Protein AF-K0UY89-F1 (afdb_monomer)

pLDDT: mean 96.11, std 1.7, range [89.25, 98.44]

Organism: NCBI:txid1214102

Secondary structure (DSSP, 8-state):
-EEEEEEEETTEEEEEEEEEBS---TTT--TT--EEEEEEEEEE-TTSPEEEEEEEEE-

Radius of gyration: 13.77 Å; Cα contacts (8 Å, |Δi|>4): 97; chains: 1; bounding box: 30×28×35 Å

Foldseek 3Di:
DWDWDFDADPVGTDDIDTFAEPDDPPVPDDPPFDKDKDKDFDDADPVRDTDIDIHIYGD

Solvent-accessible surface area (backbone atoms only — not comparable to full-atom values): 3800 Å² total; per-residue (Å²): 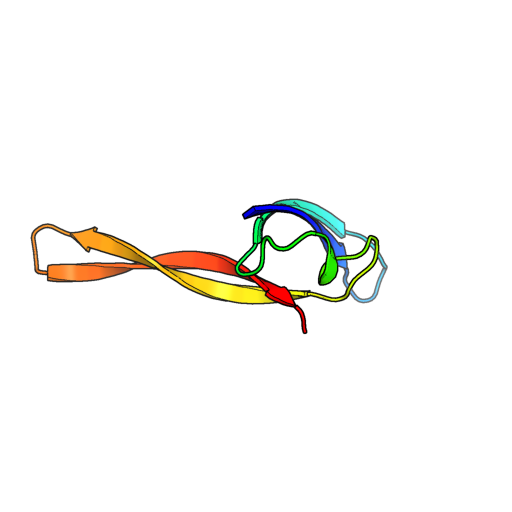69,76,47,80,45,76,44,65,60,100,89,40,85,74,52,75,43,84,42,40,28,76,62,67,58,68,90,81,56,61,90,92,59,66,61,38,85,44,80,42,87,69,50,65,54,99,87,68,50,80,39,66,40,75,32,32,33,79,106

Mean predicted aligned error: 2.81 Å

Nearest PDB structures (foldseek):
  5m3k-assembly1_E  TM=7.210E-01  e=2.033E-01  Pseudomonas protegens Pf-5
  7pyt-assembly1_A  TM=6.003E-01  e=1.159E-01  Geobacter metallireducens GS-15
  8r86-assembly2_B  TM=4.589E-01  e=2.630E+00  Niallia circulans subsp. circulans

Sequence (59 aa):
GVGLVELTDDTGPVIRVEGRLTENDPAKLRFGMDVELTMIPFTTDEEGNEIVTFAFQPA

Structure (mmCIF, N/CA/C/O backbone):
data_AF-K0UY89-F1
#
_entry.id   AF-K0UY89-F1
#
loop_
_atom_site.group_PDB
_atom_site.id
_atom_site.type_symbol
_atom_site.label_atom_id
_atom_site.label_alt_id
_atom_site.label_comp_id
_atom_site.label_asym_id
_atom_site.label_entity_id
_atom_site.label_seq_id
_atom_site.pdbx_PDB_ins_code
_atom_site.Cartn_x
_atom_site.Cartn_y
_atom_site.Cartn_z
_atom_site.occupancy
_atom_site.B_iso_or_equiv
_atom_site.auth_seq_id
_atom_site.auth_comp_id
_atom_site.auth_asym_id
_atom_site.auth_atom_id
_atom_site.pdbx_PDB_model_num
ATOM 1 N N . GLY A 1 1 ? 0.226 -7.018 3.287 1.00 89.25 1 GLY A N 1
ATOM 2 C CA . GLY A 1 1 ? 1.611 -7.444 3.593 1.00 89.25 1 GLY A CA 1
ATOM 3 C C . GLY A 1 1 ? 2.493 -6.227 3.810 1.00 89.25 1 GLY A C 1
ATOM 4 O O . GLY A 1 1 ? 1.948 -5.139 3.965 1.00 89.25 1 GLY A O 1
ATOM 5 N N . VAL A 1 2 ? 3.816 -6.395 3.809 1.00 94.38 2 VAL A N 1
ATOM 6 C CA . VAL A 1 2 ? 4.801 -5.295 3.757 1.00 94.38 2 VAL A CA 1
ATOM 7 C C . VAL A 1 2 ? 5.684 -5.511 2.528 1.00 94.38 2 VAL A C 1
ATOM 9 O O . VAL A 1 2 ? 5.971 -6.660 2.188 1.00 94.38 2 VAL A O 1
ATOM 12 N N . GLY A 1 3 ? 6.083 -4.433 1.857 1.00 94.06 3 GLY A N 1
ATOM 13 C CA . GLY A 1 3 ? 6.980 -4.471 0.705 1.00 94.06 3 GLY A CA 1
ATOM 14 C C . GLY A 1 3 ? 7.866 -3.231 0.622 1.00 94.06 3 GLY A C 1
ATOM 15 O O . GLY A 1 3 ? 7.551 -2.196 1.205 1.00 94.06 3 GLY A O 1
ATOM 16 N N . LEU A 1 4 ? 8.971 -3.345 -0.117 1.00 96.38 4 LEU A N 1
ATOM 17 C CA . LEU A 1 4 ? 9.825 -2.215 -0.473 1.00 96.38 4 LEU A CA 1
ATOM 18 C C . LEU A 1 4 ? 9.397 -1.698 -1.850 1.00 96.38 4 LEU A C 1
ATOM 20 O O . LEU A 1 4 ? 9.553 -2.408 -2.843 1.00 96.38 4 LEU A O 1
ATOM 24 N N . VAL A 1 5 ? 8.852 -0.486 -1.900 1.00 96.19 5 VAL A N 1
ATOM 25 C CA . VAL A 1 5 ? 8.354 0.144 -3.130 1.00 96.19 5 VAL A CA 1
ATOM 26 C C . VAL A 1 5 ? 9.323 1.231 -3.570 1.00 96.19 5 VAL A C 1
ATOM 28 O O . VAL A 1 5 ? 9.723 2.072 -2.767 1.00 96.19 5 VAL A O 1
ATOM 31 N N . GLU A 1 6 ? 9.717 1.199 -4.840 1.00 96.81 6 GLU A N 1
ATOM 32 C CA . GLU A 1 6 ? 10.544 2.226 -5.468 1.00 96.81 6 GLU A CA 1
ATOM 33 C C . GLU A 1 6 ? 9.649 3.287 -6.108 1.00 96.81 6 GLU A C 1
ATOM 35 O O . GLU A 1 6 ? 8.823 2.974 -6.961 1.00 96.81 6 GLU A O 1
ATOM 40 N N . LEU A 1 7 ? 9.803 4.537 -5.677 1.00 95.25 7 LEU A N 1
ATOM 41 C CA . LEU A 1 7 ? 9.131 5.680 -6.281 1.00 95.25 7 LEU A CA 1
ATOM 42 C C . LEU A 1 7 ? 10.061 6.301 -7.317 1.00 95.25 7 LEU A C 1
ATOM 44 O O . LEU A 1 7 ? 11.248 6.518 -7.049 1.00 95.25 7 LEU A O 1
ATOM 48 N N . THR A 1 8 ? 9.506 6.586 -8.488 1.00 94.19 8 THR A N 1
ATOM 49 C CA . THR A 1 8 ? 10.231 7.134 -9.634 1.00 94.19 8 THR A CA 1
ATOM 50 C C . THR A 1 8 ? 9.616 8.465 -10.062 1.00 94.19 8 THR A C 1
ATOM 52 O O . THR A 1 8 ? 8.428 8.703 -9.835 1.00 94.19 8 THR A O 1
ATOM 55 N N . ASP A 1 9 ? 10.429 9.334 -10.655 1.00 94.62 9 ASP A N 1
ATOM 56 C CA . ASP A 1 9 ? 9.989 10.539 -11.360 1.00 94.62 9 ASP A CA 1
ATOM 57 C C . ASP A 1 9 ? 10.515 10.542 -12.809 1.00 94.62 9 ASP A C 1
ATOM 59 O O . ASP A 1 9 ? 10.968 9.517 -13.328 1.00 94.62 9 ASP A O 1
ATOM 63 N N . ASP A 1 10 ? 10.443 11.688 -13.485 1.00 95.81 10 ASP A N 1
ATOM 64 C CA . ASP A 1 10 ? 10.914 11.864 -14.862 1.00 95.81 10 ASP A CA 1
ATOM 65 C C . ASP A 1 10 ? 12.436 11.691 -15.032 1.00 95.81 10 ASP A C 1
ATOM 67 O O . ASP A 1 10 ? 12.919 11.557 -16.160 1.00 95.81 10 ASP A O 1
ATOM 71 N N . THR A 1 11 ? 13.190 11.633 -13.934 1.00 95.94 11 THR A N 1
ATOM 72 C CA . THR A 1 11 ? 14.643 11.424 -13.913 1.00 95.94 11 THR A CA 1
ATOM 73 C C . THR A 1 11 ? 15.058 10.007 -13.499 1.00 95.94 11 THR A C 1
ATOM 75 O O . THR A 1 11 ? 16.226 9.643 -13.666 1.00 95.94 11 THR A O 1
ATOM 78 N N . GLY A 1 12 ? 14.119 9.176 -13.028 1.00 94.50 12 GLY A N 1
ATOM 79 C CA . GLY A 1 12 ? 14.350 7.784 -12.627 1.00 94.50 12 GLY A CA 1
ATOM 80 C C . GLY A 1 12 ? 13.999 7.503 -11.158 1.00 94.50 12 GLY A C 1
ATOM 81 O O . GLY A 1 12 ? 13.134 8.169 -10.593 1.00 94.50 12 GLY A O 1
ATOM 82 N N . PRO A 1 13 ? 14.610 6.480 -10.524 1.00 94.75 13 PRO A N 1
ATOM 83 C CA . PRO A 1 13 ? 14.366 6.150 -9.119 1.00 94.75 13 PRO A CA 1
ATOM 84 C C . PRO A 1 13 ? 14.791 7.261 -8.159 1.00 94.75 13 PRO A C 1
ATOM 86 O O . PRO A 1 13 ? 15.953 7.666 -8.145 1.00 94.75 13 PRO A O 1
ATOM 89 N N . VAL A 1 14 ? 13.866 7.688 -7.300 1.00 95.94 14 VAL A N 1
ATOM 90 C CA . VAL A 1 14 ? 14.082 8.776 -6.334 1.00 95.94 14 VAL A CA 1
ATOM 91 C C . VAL A 1 14 ? 14.308 8.228 -4.928 1.00 95.94 14 VAL A C 1
ATOM 93 O O . VAL A 1 14 ? 15.272 8.591 -4.254 1.00 95.94 14 VAL A O 1
ATOM 96 N N . ILE A 1 15 ? 13.422 7.340 -4.464 1.00 96.25 15 ILE A N 1
ATOM 97 C CA . ILE A 1 15 ? 13.476 6.779 -3.109 1.00 96.25 15 ILE A CA 1
ATOM 98 C C . ILE A 1 15 ? 12.839 5.390 -3.053 1.00 96.25 15 ILE A C 1
ATOM 100 O O . ILE A 1 15 ? 11.990 5.044 -3.873 1.00 96.25 15 ILE A O 1
ATOM 104 N N . ARG A 1 16 ? 13.221 4.603 -2.041 1.00 96.56 16 ARG A N 1
ATOM 105 C CA . ARG A 1 16 ? 12.522 3.371 -1.668 1.00 96.56 16 ARG A CA 1
ATOM 106 C C . ARG A 1 16 ? 11.860 3.513 -0.309 1.00 96.56 16 ARG A C 1
ATOM 108 O O . ARG A 1 16 ? 12.490 3.977 0.639 1.00 96.56 16 ARG A O 1
ATOM 115 N N . VAL A 1 17 ? 10.609 3.083 -0.228 1.00 96.12 17 VAL A N 1
ATOM 116 C CA . VAL A 1 17 ? 9.778 3.160 0.974 1.00 96.12 17 VAL A CA 1
ATOM 117 C C . VAL A 1 17 ? 9.378 1.751 1.387 1.00 96.12 17 VAL A C 1
ATOM 119 O O . VAL A 1 17 ? 8.897 0.975 0.563 1.00 96.12 17 VAL A O 1
ATOM 122 N N . GLU A 1 18 ? 9.560 1.413 2.663 1.00 97.12 18 GLU A N 1
ATOM 123 C CA . GLU A 1 18 ? 8.901 0.242 3.241 1.00 97.12 18 GLU A CA 1
ATOM 124 C C . GLU A 1 18 ? 7.441 0.606 3.524 1.00 97.12 18 GLU A C 1
ATOM 126 O O . GLU A 1 18 ? 7.154 1.510 4.310 1.00 97.12 18 GLU A O 1
ATOM 131 N N . GLY A 1 19 ? 6.517 -0.057 2.834 1.00 95.06 19 GLY A N 1
ATOM 132 C CA . GLY A 1 19 ? 5.103 0.292 2.843 1.00 95.06 19 GLY A CA 1
ATOM 133 C C . GLY A 1 19 ? 4.194 -0.922 2.966 1.00 95.06 19 GLY A C 1
ATOM 134 O O . GLY A 1 19 ? 4.580 -2.067 2.714 1.00 95.06 19 GLY A O 1
ATOM 135 N N . ARG A 1 20 ? 2.944 -0.664 3.353 1.00 97.00 20 ARG A N 1
ATOM 136 C CA . ARG A 1 20 ? 1.912 -1.698 3.427 1.00 97.00 20 ARG A CA 1
ATOM 137 C C . ARG A 1 20 ? 1.439 -2.058 2.023 1.00 97.00 20 ARG A C 1
ATOM 139 O O . ARG A 1 20 ? 1.157 -1.167 1.234 1.00 97.00 20 ARG A O 1
ATOM 146 N N . LEU A 1 21 ? 1.301 -3.351 1.743 1.00 97.12 21 LEU A N 1
ATOM 147 C CA . LEU A 1 21 ? 0.665 -3.851 0.521 1.00 97.12 21 LEU A CA 1
ATOM 148 C C . LEU A 1 21 ? -0.775 -4.279 0.815 1.00 97.12 21 LEU A C 1
ATOM 150 O O . LEU A 1 21 ? -0.995 -4.993 1.805 1.00 97.12 21 LEU A O 1
ATOM 154 N N . THR A 1 22 ? -1.727 -3.878 -0.030 1.00 97.25 22 THR A N 1
ATOM 155 C CA . THR A 1 22 ? -3.131 -4.325 0.056 1.00 97.25 22 THR A CA 1
ATOM 156 C C . THR A 1 22 ? -3.283 -5.799 -0.323 1.00 97.25 22 THR A C 1
ATOM 158 O O . THR A 1 22 ? -4.110 -6.492 0.259 1.00 97.25 22 THR A O 1
ATOM 161 N N . GLU A 1 23 ? -2.425 -6.300 -1.216 1.00 96.38 23 GLU A N 1
ATOM 162 C CA . GLU A 1 23 ? -2.280 -7.719 -1.551 1.00 96.38 23 GLU A CA 1
ATOM 163 C C . GLU A 1 23 ? -1.096 -8.338 -0.781 1.00 96.38 23 GLU A C 1
ATOM 165 O O . GLU A 1 23 ? -0.084 -7.687 -0.506 1.00 96.38 23 GLU A O 1
ATOM 170 N N . ASN A 1 24 ? -1.220 -9.599 -0.372 1.00 95.12 24 ASN A N 1
ATOM 171 C CA . ASN A 1 24 ? -0.181 -10.342 0.345 1.00 95.12 24 ASN A CA 1
ATOM 172 C C . ASN A 1 24 ? -0.020 -11.797 -0.114 1.00 95.12 24 ASN A C 1
ATOM 174 O O . ASN A 1 24 ? 0.833 -12.496 0.432 1.00 95.12 24 ASN A O 1
ATOM 178 N N . ASP A 1 25 ? -0.811 -12.248 -1.082 1.00 96.12 25 ASP A N 1
ATOM 179 C CA . ASP A 1 25 ? -0.655 -13.535 -1.740 1.00 96.12 25 ASP A CA 1
ATOM 180 C C . ASP A 1 25 ? 0.601 -13.514 -2.633 1.00 96.12 25 ASP A C 1
ATOM 182 O O . ASP A 1 25 ? 0.639 -12.798 -3.642 1.00 96.12 25 ASP A O 1
ATOM 186 N N . PRO A 1 26 ? 1.641 -14.302 -2.304 1.00 92.44 26 PRO A N 1
ATOM 187 C CA . PRO A 1 26 ? 2.877 -14.324 -3.076 1.00 92.44 26 PRO A CA 1
ATOM 188 C C . PRO A 1 26 ? 2.681 -14.835 -4.509 1.00 92.44 26 PRO A C 1
ATOM 190 O O . PRO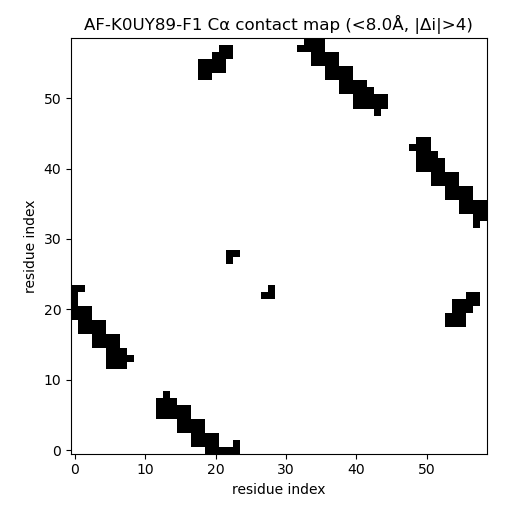 A 1 26 ? 3.507 -14.530 -5.361 1.00 92.44 26 PRO A O 1
ATOM 193 N N . ALA A 1 27 ? 1.606 -15.575 -4.808 1.00 96.50 27 ALA A N 1
ATOM 194 C CA . ALA A 1 27 ? 1.318 -16.022 -6.171 1.00 96.50 27 ALA A CA 1
ATOM 195 C C . ALA A 1 27 ? 0.840 -14.881 -7.086 1.00 96.50 27 ALA A C 1
ATOM 197 O O . ALA A 1 27 ? 0.902 -15.003 -8.310 1.00 96.50 27 ALA A O 1
ATOM 198 N N . LYS A 1 28 ? 0.370 -13.772 -6.505 1.00 95.56 28 LYS A N 1
ATOM 199 C CA . LYS A 1 28 ? -0.119 -12.595 -7.234 1.00 95.56 28 LYS A CA 1
ATOM 200 C C . LYS A 1 28 ? 0.890 -11.454 -7.280 1.00 95.56 28 LYS A C 1
ATOM 202 O O . LYS A 1 28 ? 0.672 -10.494 -8.010 1.00 95.56 28 LYS A O 1
ATOM 207 N N . LEU A 1 29 ? 1.982 -11.554 -6.527 1.00 95.12 29 LEU A N 1
ATOM 208 C CA . LEU A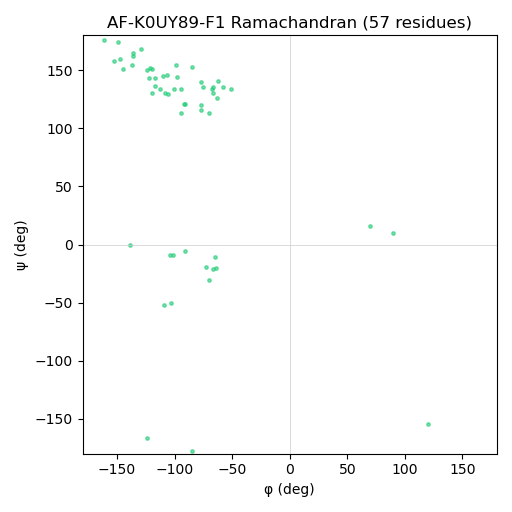 1 29 ? 3.019 -10.532 -6.428 1.00 95.12 29 LEU A CA 1
ATOM 209 C C . LEU A 1 29 ? 4.285 -10.970 -7.171 1.00 95.12 29 LEU A C 1
ATOM 211 O O . LEU A 1 29 ? 4.642 -12.146 -7.200 1.00 95.12 29 LEU A O 1
ATOM 215 N N . ARG A 1 30 ? 4.995 -10.009 -7.765 1.00 95.44 30 ARG A N 1
ATOM 216 C CA . ARG A 1 30 ? 6.295 -10.234 -8.415 1.00 95.44 30 ARG A CA 1
ATOM 217 C C . ARG A 1 30 ? 7.205 -9.026 -8.219 1.00 95.44 30 ARG A C 1
ATOM 219 O O . ARG A 1 30 ? 6.724 -7.904 -8.102 1.00 95.44 30 ARG A O 1
ATOM 226 N N . PHE A 1 31 ? 8.517 -9.245 -8.201 1.00 94.75 31 PHE A N 1
ATOM 227 C CA . PHE A 1 31 ? 9.480 -8.140 -8.186 1.00 94.75 31 PHE A CA 1
ATOM 228 C C . PHE A 1 31 ? 9.347 -7.285 -9.450 1.00 94.75 31 PHE A C 1
ATOM 230 O O . PHE A 1 31 ? 9.139 -7.822 -10.538 1.00 94.75 31 PHE A O 1
ATOM 237 N N . GLY A 1 32 ? 9.462 -5.964 -9.294 1.00 93.94 32 GLY A N 1
ATOM 238 C CA . GLY A 1 32 ? 9.262 -5.008 -10.388 1.00 93.94 32 GLY A CA 1
ATOM 239 C C . GLY A 1 32 ? 7.810 -4.897 -10.866 1.00 93.94 32 GLY A C 1
ATOM 240 O O . GLY A 1 32 ? 7.578 -4.426 -11.970 1.00 93.94 32 GLY A O 1
ATOM 241 N N . MET A 1 33 ? 6.839 -5.383 -10.086 1.00 95.62 33 MET A N 1
ATOM 242 C CA . MET A 1 33 ? 5.420 -5.133 -10.336 1.00 95.62 33 MET A CA 1
ATOM 243 C C . MET A 1 33 ? 5.098 -3.656 -10.115 1.00 95.62 33 MET A C 1
ATOM 245 O O . MET A 1 33 ? 5.460 -3.106 -9.076 1.00 95.62 33 MET A O 1
ATOM 249 N N . ASP A 1 34 ? 4.361 -3.069 -11.054 1.00 96.06 34 ASP A N 1
ATOM 250 C CA . ASP A 1 34 ? 3.799 -1.734 -10.887 1.00 96.06 34 ASP A CA 1
ATOM 251 C C . ASP A 1 34 ? 2.742 -1.734 -9.783 1.00 96.06 34 ASP A C 1
ATOM 253 O O . ASP A 1 34 ? 1.897 -2.632 -9.683 1.00 96.06 34 ASP A O 1
ATOM 257 N N . VAL A 1 35 ? 2.815 -0.715 -8.938 1.00 96.50 35 VAL A N 1
ATOM 258 C CA . VAL A 1 35 ? 1.896 -0.504 -7.826 1.00 96.50 35 VAL A CA 1
ATOM 259 C C . VAL A 1 35 ? 1.508 0.962 -7.752 1.00 96.50 35 VAL A C 1
ATOM 261 O O . VAL A 1 35 ? 2.274 1.843 -8.138 1.00 96.50 35 VAL A O 1
ATOM 264 N N . GLU A 1 36 ? 0.340 1.220 -7.185 1.00 96.56 36 GLU A N 1
ATOM 265 C CA . GLU A 1 36 ? -0.184 2.564 -6.985 1.00 96.56 36 GLU A CA 1
ATOM 266 C C . GLU A 1 36 ? -0.358 2.868 -5.500 1.00 96.56 36 GLU A C 1
ATOM 268 O O . GLU A 1 36 ? -0.749 2.003 -4.708 1.00 96.56 36 GLU A O 1
ATOM 273 N N . LEU A 1 37 ? -0.082 4.119 -5.126 1.00 96.12 37 LEU A N 1
ATOM 274 C CA . LEU A 1 37 ? -0.389 4.641 -3.800 1.00 96.12 37 LEU A CA 1
ATOM 275 C C . LEU A 1 37 ? -1.909 4.713 -3.623 1.00 96.12 37 LEU A C 1
ATOM 277 O O . LEU A 1 37 ? -2.616 5.292 -4.444 1.00 96.12 37 LEU A O 1
ATOM 281 N N . THR A 1 38 ? -2.402 4.181 -2.514 1.00 97.19 38 THR A N 1
ATOM 282 C CA . THR A 1 38 ? -3.812 4.245 -2.131 1.00 97.19 38 THR A CA 1
ATOM 283 C C . THR A 1 38 ? -3.957 4.580 -0.651 1.00 97.19 38 THR A C 1
ATOM 285 O O . THR A 1 38 ? -2.997 4.490 0.118 1.00 97.19 38 THR A O 1
ATO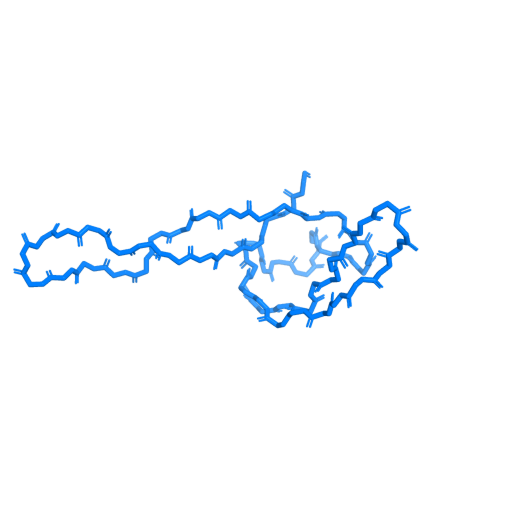M 288 N N . MET A 1 39 ? -5.163 4.970 -0.247 1.00 97.31 39 MET A N 1
ATOM 289 C CA . MET A 1 39 ? -5.504 5.283 1.139 1.00 97.31 39 MET A CA 1
ATOM 290 C C . MET A 1 39 ? -6.407 4.182 1.693 1.00 97.31 39 MET A C 1
ATOM 292 O O . MET A 1 39 ? -7.397 3.816 1.063 1.00 97.31 39 MET A O 1
ATOM 296 N N . ILE A 1 40 ? -6.075 3.658 2.870 1.00 96.38 40 ILE A N 1
ATOM 297 C CA . ILE A 1 40 ? -6.859 2.630 3.563 1.00 96.38 40 ILE A CA 1
ATOM 298 C C . ILE A 1 40 ? -7.237 3.099 4.974 1.00 96.38 40 ILE A C 1
ATOM 300 O O . ILE A 1 40 ? -6.459 3.834 5.591 1.00 96.38 40 ILE A O 1
ATOM 304 N N . PRO A 1 41 ? -8.376 2.650 5.530 1.00 97.00 41 PRO A N 1
ATOM 305 C CA . PRO A 1 41 ? -8.703 2.902 6.928 1.00 97.00 41 PRO A CA 1
ATOM 306 C C . PRO A 1 41 ? -7.623 2.341 7.859 1.00 97.00 41 PRO A C 1
ATOM 308 O O . PRO A 1 41 ? -7.147 1.215 7.681 1.00 97.00 41 PRO A O 1
ATOM 311 N N . PHE A 1 42 ? -7.231 3.128 8.859 1.00 95.94 42 PHE A N 1
ATOM 312 C CA . PHE A 1 4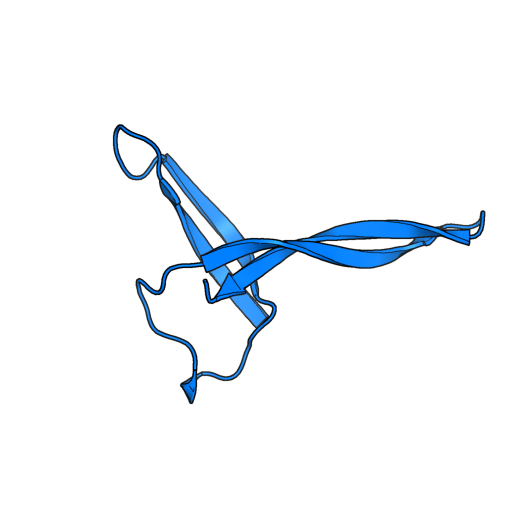2 ? -6.279 2.721 9.890 1.00 95.94 42 PHE A CA 1
ATOM 313 C C . PHE A 1 42 ? -6.967 2.530 11.239 1.00 95.94 42 PHE A C 1
ATOM 315 O O . PHE A 1 42 ? -6.815 1.477 11.857 1.00 95.94 42 PHE A O 1
ATOM 322 N N . THR A 1 43 ? -7.721 3.535 11.685 1.00 97.94 43 THR A N 1
ATOM 323 C CA . THR A 1 43 ? -8.464 3.519 12.951 1.00 97.94 43 THR A CA 1
ATOM 324 C C . THR A 1 43 ? -9.556 4.590 12.940 1.00 97.94 43 THR A C 1
ATOM 326 O O . THR A 1 43 ? -9.646 5.385 12.008 1.00 97.94 43 THR A O 1
ATOM 329 N N . THR A 1 44 ? -10.358 4.636 13.996 1.00 98.44 44 THR A N 1
ATOM 330 C CA . THR A 1 44 ? -11.269 5.743 14.313 1.00 98.44 44 THR A CA 1
ATOM 331 C C . THR A 1 44 ? -10.746 6.483 15.548 1.00 98.44 44 THR A C 1
ATOM 333 O O . THR A 1 44 ? -10.149 5.844 16.421 1.00 98.44 44 THR A O 1
ATOM 336 N N . ASP A 1 45 ? -10.913 7.805 15.610 1.00 97.81 45 ASP A N 1
ATOM 337 C CA . ASP A 1 45 ? -10.581 8.609 16.797 1.00 97.81 45 ASP A CA 1
ATOM 338 C C . ASP A 1 45 ? -11.726 8.652 17.836 1.00 97.81 45 ASP A C 1
ATOM 340 O O . ASP A 1 45 ? -12.760 8.000 17.677 1.00 97.81 45 ASP A O 1
ATOM 344 N N . GLU A 1 46 ? -11.537 9.398 18.930 1.00 98.25 46 GLU A N 1
ATOM 345 C CA . GLU A 1 46 ? -12.527 9.525 20.016 1.00 98.25 46 GLU A CA 1
ATOM 346 C C . GLU A 1 46 ? -13.814 10.256 19.593 1.00 98.25 46 GLU A C 1
ATOM 348 O O . GLU A 1 46 ? -14.858 10.077 20.224 1.00 98.25 46 GLU A O 1
ATOM 353 N N . GLU A 1 47 ? -13.761 11.051 18.523 1.00 97.75 47 GLU A N 1
ATOM 354 C CA . GLU A 1 47 ? -14.900 11.798 17.979 1.00 97.75 47 GLU A CA 1
ATOM 355 C C . GLU A 1 47 ? -15.658 11.006 16.901 1.00 97.75 47 GLU A C 1
ATOM 357 O O . GLU A 1 47 ? -16.720 11.432 16.442 1.00 97.75 47 GLU A O 1
ATOM 362 N N . GLY A 1 48 ? -15.154 9.829 16.521 1.00 97.50 48 GLY A N 1
ATOM 363 C CA . GLY A 1 48 ? -15.750 8.985 15.492 1.00 97.50 48 GLY A CA 1
ATOM 364 C C . GLY A 1 48 ? -15.246 9.269 14.074 1.00 97.50 48 GLY A C 1
ATOM 365 O O . GLY A 1 48 ? -15.813 8.723 13.125 1.00 97.50 48 GLY A O 1
ATOM 366 N N . ASN A 1 49 ? -14.201 10.084 13.894 1.00 98.06 49 ASN A N 1
ATOM 367 C CA . ASN A 1 49 ? -13.635 10.352 12.571 1.00 98.06 49 ASN A CA 1
ATOM 368 C C . ASN A 1 49 ? -12.768 9.179 12.097 1.00 98.06 49 ASN A C 1
ATOM 370 O O . ASN A 1 49 ? -11.990 8.608 12.864 1.00 98.06 49 ASN A O 1
ATOM 374 N N . GLU A 1 50 ? -12.859 8.841 10.808 1.00 97.75 50 GLU A N 1
ATOM 375 C CA . GLU A 1 50 ? -11.988 7.832 10.203 1.00 97.75 50 GLU A CA 1
ATOM 376 C C . GLU A 1 50 ? -10.592 8.410 9.936 1.00 97.75 50 GLU A C 1
ATOM 378 O O . GLU A 1 50 ? -10.417 9.355 9.164 1.00 97.75 50 GLU A O 1
ATOM 383 N N . ILE A 1 51 ? -9.582 7.802 10.554 1.00 98.19 51 ILE A N 1
ATOM 384 C CA . ILE A 1 51 ? -8.177 8.058 10.263 1.00 98.19 51 ILE A CA 1
ATOM 385 C C . ILE A 1 51 ? -7.741 7.068 9.188 1.00 98.19 51 ILE A C 1
ATOM 387 O O . ILE A 1 51 ? -7.768 5.850 9.387 1.00 98.19 51 ILE A O 1
ATOM 391 N N . VAL A 1 52 ? -7.278 7.604 8.064 1.00 97.94 52 VAL A N 1
ATOM 392 C CA . VAL A 1 52 ? -6.711 6.829 6.959 1.00 97.94 52 VAL A CA 1
ATOM 393 C C . VAL A 1 52 ? -5.184 6.828 7.005 1.00 97.94 52 VAL A C 1
ATOM 395 O O . VAL A 1 52 ? -4.548 7.744 7.527 1.00 97.94 52 VAL A O 1
ATOM 398 N N . THR A 1 53 ? -4.582 5.795 6.430 1.00 96.8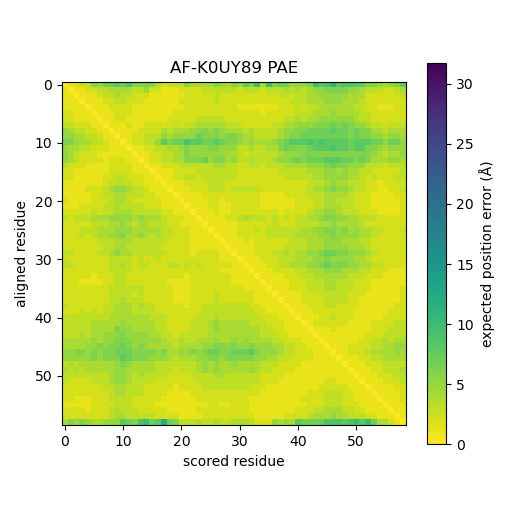8 53 THR A N 1
ATOM 399 C CA . THR A 1 53 ? -3.140 5.698 6.184 1.00 96.88 53 THR A CA 1
ATOM 400 C C . THR A 1 53 ? -2.883 5.321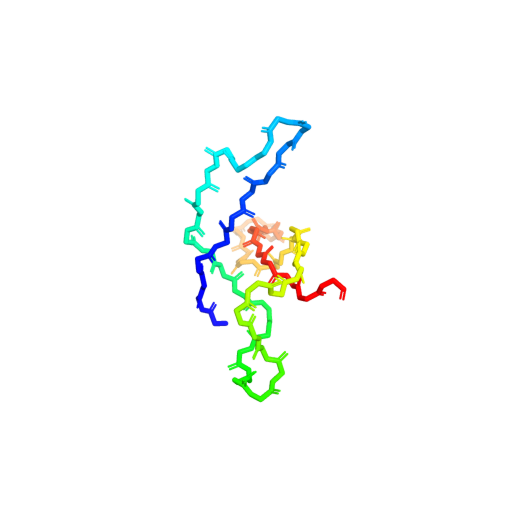 4.731 1.00 96.88 53 THR A C 1
ATOM 402 O O . THR A 1 53 ? -3.803 4.932 4.013 1.00 96.88 53 THR A O 1
ATOM 405 N N . PHE A 1 54 ? -1.636 5.432 4.289 1.00 97.12 54 PHE A N 1
ATOM 406 C CA . PHE A 1 54 ? -1.261 5.036 2.941 1.00 97.12 54 PHE A CA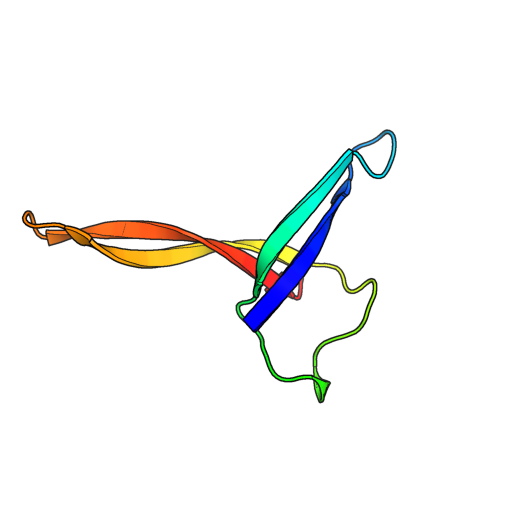 1
ATOM 407 C C . PHE A 1 54 ? -0.951 3.534 2.852 1.00 97.12 54 PHE A C 1
ATOM 409 O O . PHE A 1 54 ? -0.508 2.896 3.812 1.00 97.12 54 PHE A O 1
ATOM 416 N N . ALA A 1 55 ? -1.152 2.976 1.666 1.00 98.00 55 ALA A N 1
ATOM 417 C CA . ALA A 1 55 ? -0.728 1.640 1.273 1.00 98.00 55 ALA A CA 1
ATOM 418 C C . ALA A 1 55 ? -0.416 1.623 -0.230 1.00 98.00 55 ALA A C 1
ATOM 420 O O . ALA A 1 55 ? -0.660 2.598 -0.936 1.00 98.00 55 ALA A O 1
ATOM 421 N N . PHE A 1 56 ? 0.097 0.501 -0.717 1.00 97.69 56 PHE A N 1
ATOM 422 C CA . PHE A 1 56 ? 0.302 0.245 -2.134 1.00 97.69 56 PHE A CA 1
ATOM 423 C C . PHE A 1 56 ? -0.546 -0.938 -2.581 1.00 97.69 56 PHE A C 1
ATOM 425 O O . PHE A 1 56 ? -0.617 -1.961 -1.892 1.00 97.69 56 PHE A O 1
ATOM 432 N N . GLN A 1 57 ? -1.181 -0.799 -3.736 1.00 97.31 57 GLN A N 1
ATOM 433 C CA . GLN A 1 57 ? -1.944 -1.861 -4.384 1.00 97.31 57 GLN A CA 1
ATOM 434 C C . GLN A 1 57 ? -1.352 -2.171 -5.758 1.00 97.31 57 GLN A C 1
ATOM 436 O O . GLN A 1 57 ? -0.779 -1.265 -6.361 1.00 97.31 57 GLN A O 1
ATOM 441 N N . PRO A 1 58 ? -1.465 -3.412 -6.260 1.00 96.44 58 PRO A N 1
ATOM 442 C CA . PRO A 1 58 ? -1.174 -3.691 -7.664 1.00 96.44 58 PRO A CA 1
ATOM 443 C C . PRO A 1 58 ? -1.939 -2.719 -8.574 1.00 96.44 58 PRO A C 1
ATOM 445 O O . PRO A 1 58 ? -3.124 -2.485 -8.321 1.00 96.44 58 PRO A O 1
ATOM 448 N N . ALA A 1 59 ? -1.245 -2.150 -9.565 1.00 90.94 59 ALA A N 1
ATOM 449 C CA . ALA A 1 59 ? -1.841 -1.288 -10.591 1.00 90.94 59 ALA A CA 1
ATOM 450 C C . ALA A 1 59 ? -2.804 -2.061 -11.512 1.00 90.94 59 ALA A C 1
ATOM 452 O O . ALA A 1 59 ? -2.558 -3.272 -11.748 1.00 90.94 59 ALA A O 1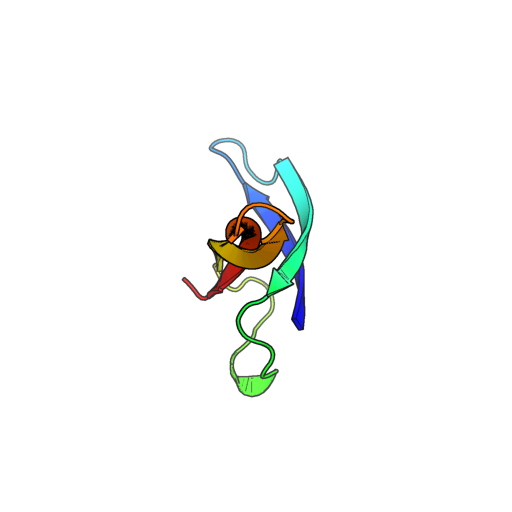
#